Protein AF-G0U1C8-F1 (afdb_monomer)

Sequence (128 aa):
MRLDEEEATHDDDVRASVALMEGDSELMTLFFQHISVCPPHGPFEHYSALTFTQRVARWLQQGGAAGRNDELQRAVTPTAVLQLIGKYYNTEHLKSWPLLYVPSQICVKDVEALMEKFGDRDNTEKND

Radius of gyration: 19.23 Å; Cα contacts (8 Å, |Δi|>4): 79; chains: 1; bounding box: 26×67×40 Å

Secondary structure (DSSP, 8-state):
--HHHHHHHHHHHHHHHHHHHHT-HHHHHHHHHHHHHS---GGGHHHHHHHHHHHHHHHHHTT-STTTHHHHHHH--HHHHHHHHHHHS--GGGTTS----------HHHHHHHHHHHHTSSSSSS--

Mean predicted aligned error: 12.62 Å

pLDDT: mean 78.91, std 14.6, range [44.16, 95.12]

Nearest PDB structures (foldseek):
  1ibl-assembly1_T  TM=3.728E-01  e=9.487E+00  Thermus thermophilus

Solvent-accessible surface area (backbone atoms only — not comparable to full-atom values): 7444 Å² total; per-residue (Å²): 119,76,65,65,55,56,55,51,55,51,54,54,53,35,50,52,24,38,54,56,47,69,73,31,68,66,58,45,50,53,48,57,55,44,42,73,77,44,61,48,46,47,86,39,34,64,54,35,19,49,52,46,39,54,50,49,55,54,39,43,75,72,59,67,44,90,88,48,44,74,61,51,61,68,34,56,36,47,69,26,40,43,54,48,40,56,72,77,47,73,34,75,87,34,54,81,52,73,86,78,76,74,79,77,80,81,45,73,66,58,52,50,55,48,46,56,75,53,57,57,63,74,65,67,80,75,80,127

Structure (mmCIF, N/CA/C/O backbone):
data_AF-G0U1C8-F1
#
_entry.id   AF-G0U1C8-F1
#
loop_
_atom_site.group_PDB
_atom_site.id
_atom_site.type_symbol
_atom_site.label_atom_id
_atom_site.label_alt_id
_atom_site.label_comp_id
_atom_site.label_asym_id
_atom_site.label_entity_id
_atom_site.label_seq_id
_atom_site.pdbx_PDB_ins_code
_atom_site.Cartn_x
_atom_site.Cartn_y
_atom_site.Cartn_z
_atom_site.occupancy
_atom_site.B_iso_or_equiv
_atom_site.auth_seq_id
_atom_site.auth_comp_id
_atom_site.auth_asym_id
_atom_site.auth_atom_id
_atom_site.pdbx_PDB_model_num
ATOM 1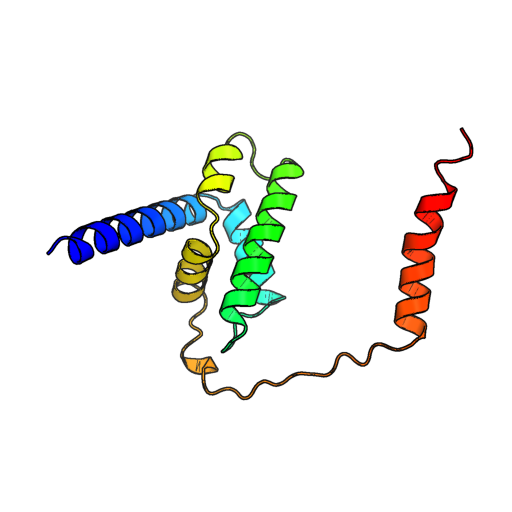 N N . MET A 1 1 ? 13.711 -30.652 4.810 1.00 50.19 1 MET A N 1
ATOM 2 C CA . MET A 1 1 ? 12.855 -31.019 5.952 1.00 50.19 1 MET A CA 1
ATOM 3 C C . MET A 1 1 ? 12.728 -29.930 7.007 1.00 50.19 1 MET A C 1
ATOM 5 O O . MET A 1 1 ? 11.623 -29.766 7.473 1.00 50.19 1 MET A O 1
ATOM 9 N N . ARG A 1 2 ? 13.775 -29.166 7.379 1.00 56.25 2 ARG A N 1
ATOM 10 C CA . ARG A 1 2 ? 13.610 -28.012 8.300 1.00 56.25 2 ARG A CA 1
ATOM 11 C C . ARG A 1 2 ? 13.248 -26.687 7.602 1.00 56.25 2 ARG A C 1
ATOM 13 O O . ARG A 1 2 ? 12.647 -25.829 8.222 1.00 56.25 2 ARG A O 1
ATOM 20 N N . LEU A 1 3 ? 13.595 -26.545 6.319 1.00 57.59 3 LEU A N 1
ATOM 21 C CA . LEU A 1 3 ? 13.291 -25.351 5.515 1.00 57.59 3 LEU A CA 1
ATOM 22 C C . LEU A 1 3 ? 11.810 -25.280 5.110 1.00 57.59 3 LEU A C 1
ATOM 24 O O . LEU A 1 3 ? 11.237 -24.201 5.062 1.00 57.59 3 LEU A O 1
ATOM 28 N N . ASP A 1 4 ? 11.188 -26.440 4.890 1.00 56.22 4 ASP A N 1
ATOM 29 C CA . ASP A 1 4 ? 9.805 -26.547 4.413 1.00 56.22 4 ASP A CA 1
ATOM 30 C C . ASP A 1 4 ? 8.777 -26.154 5.500 1.00 56.22 4 ASP A C 1
ATOM 32 O O . ASP A 1 4 ? 7.668 -25.729 5.189 1.00 56.22 4 ASP A O 1
ATOM 36 N N . GLU A 1 5 ? 9.144 -26.278 6.782 1.00 60.56 5 GLU A N 1
ATOM 37 C CA . GLU A 1 5 ? 8.286 -25.916 7.921 1.00 60.56 5 GLU A CA 1
ATOM 38 C C . GLU A 1 5 ? 8.339 -24.410 8.237 1.00 60.56 5 GLU A C 1
ATOM 40 O O . GLU A 1 5 ? 7.303 -23.819 8.530 1.00 60.56 5 GLU A O 1
ATOM 45 N N . GLU A 1 6 ? 9.510 -23.765 8.129 1.00 60.84 6 GLU A N 1
ATOM 46 C CA . GLU A 1 6 ? 9.653 -22.310 8.330 1.00 60.84 6 GLU A CA 1
ATOM 47 C C . GLU A 1 6 ? 8.954 -21.502 7.222 1.00 60.84 6 GLU A C 1
ATOM 49 O O . GLU A 1 6 ? 8.308 -20.488 7.500 1.00 60.84 6 GLU A O 1
ATOM 54 N N . GLU A 1 7 ? 9.022 -21.968 5.972 1.00 61.12 7 GLU A N 1
ATOM 55 C CA . GLU A 1 7 ? 8.367 -21.314 4.833 1.00 61.12 7 GLU A CA 1
ATOM 56 C C . GLU A 1 7 ? 6.833 -21.381 4.937 1.00 61.12 7 GLU A C 1
ATOM 58 O O . GLU A 1 7 ? 6.148 -20.390 4.676 1.00 61.12 7 GLU A O 1
ATOM 63 N N . ALA A 1 8 ? 6.292 -22.505 5.420 1.00 64.81 8 ALA A N 1
ATOM 64 C CA . ALA A 1 8 ? 4.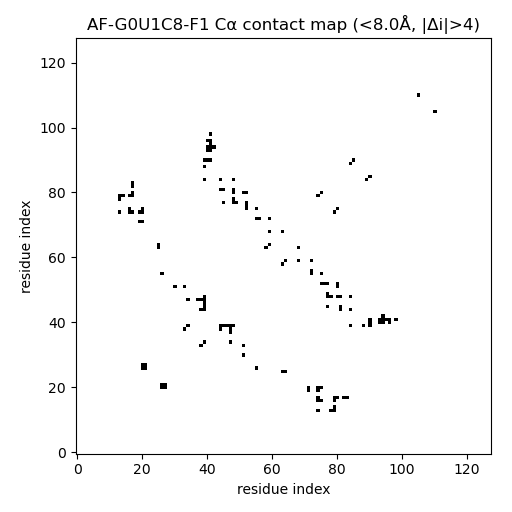859 -22.666 5.666 1.00 64.81 8 ALA A CA 1
ATOM 65 C C . ALA A 1 8 ? 4.349 -21.737 6.780 1.00 64.81 8 ALA A C 1
ATOM 67 O O . ALA A 1 8 ? 3.299 -21.113 6.628 1.00 64.81 8 ALA A O 1
ATOM 68 N N . THR A 1 9 ? 5.110 -21.586 7.872 1.00 68.88 9 THR A N 1
ATOM 69 C CA . THR A 1 9 ? 4.739 -20.658 8.955 1.00 68.88 9 THR A CA 1
ATOM 70 C C . THR A 1 9 ? 4.745 -19.198 8.504 1.00 68.88 9 THR A C 1
ATOM 72 O O . THR A 1 9 ? 3.883 -18.426 8.914 1.00 68.88 9 THR A O 1
ATOM 75 N N . HIS A 1 10 ? 5.667 -18.824 7.612 1.00 75.94 10 HIS A N 1
ATOM 76 C CA . HIS A 1 10 ? 5.731 -17.465 7.085 1.00 75.94 10 HIS A CA 1
ATOM 77 C C . HIS A 1 10 ? 4.537 -17.135 6.177 1.00 75.94 10 HIS A C 1
ATOM 79 O O . HIS A 1 10 ? 3.986 -16.039 6.275 1.00 75.94 10 HIS A O 1
ATOM 85 N N . ASP A 1 11 ? 4.108 -18.064 5.316 1.00 79.19 11 ASP A N 1
ATOM 86 C CA . ASP A 1 11 ? 2.957 -17.831 4.433 1.00 79.19 11 ASP A CA 1
ATOM 87 C C . ASP A 1 11 ? 1.633 -17.741 5.210 1.00 79.19 11 ASP A C 1
ATOM 89 O O . ASP A 1 11 ? 0.787 -16.900 4.895 1.00 79.19 11 ASP A O 1
ATOM 93 N N . ASP A 1 12 ? 1.468 -18.537 6.271 1.00 82.94 12 ASP A N 1
ATOM 94 C CA . ASP A 1 12 ? 0.295 -18.453 7.149 1.00 82.94 12 ASP A CA 1
ATOM 95 C C . ASP A 1 12 ? 0.233 -17.109 7.904 1.00 82.94 12 ASP A C 1
ATOM 97 O O . ASP A 1 12 ? -0.838 -16.495 7.976 1.00 82.94 12 ASP A O 1
ATOM 101 N N . ASP A 1 13 ? 1.370 -16.593 8.383 1.00 86.06 13 ASP A N 1
ATOM 102 C CA . ASP A 1 13 ? 1.460 -15.276 9.036 1.00 86.06 13 ASP A CA 1
ATOM 103 C C . ASP A 1 13 ? 1.124 -14.124 8.073 1.00 86.06 13 ASP A C 1
ATOM 105 O O . ASP A 1 13 ? 0.405 -13.174 8.421 1.00 86.06 13 ASP A O 1
ATOM 109 N N . VAL A 1 14 ? 1.616 -14.201 6.833 1.00 89.06 14 VAL A N 1
ATOM 110 C CA . VAL A 1 14 ? 1.304 -13.208 5.799 1.00 89.06 14 VAL A CA 1
ATOM 111 C C . VAL A 1 14 ? -0.182 -13.266 5.446 1.00 89.06 14 VAL A C 1
ATOM 113 O O . VAL A 1 14 ? -0.833 -12.223 5.356 1.00 89.06 14 VAL A O 1
ATOM 116 N N . ARG A 1 15 ? -0.761 -14.463 5.332 1.00 89.62 15 ARG A N 1
ATOM 117 C CA . ARG A 1 15 ? -2.188 -14.643 5.044 1.00 89.62 15 ARG A CA 1
ATOM 118 C C . ARG A 1 15 ? -3.080 -14.107 6.163 1.00 89.62 15 ARG A C 1
ATOM 120 O O . ARG A 1 15 ? -4.091 -13.463 5.876 1.00 89.62 15 ARG A O 1
ATOM 127 N N . ALA A 1 16 ? -2.701 -14.321 7.422 1.00 91.50 16 ALA A N 1
ATOM 128 C CA . ALA A 1 16 ? -3.384 -13.731 8.572 1.00 91.50 16 ALA A CA 1
ATOM 129 C C . ALA A 1 16 ? -3.320 -12.195 8.538 1.00 91.50 16 ALA A C 1
ATOM 131 O O . ALA A 1 16 ? -4.330 -11.526 8.762 1.00 91.50 16 ALA A O 1
ATOM 132 N N . SER A 1 17 ? -2.163 -11.638 8.174 1.00 92.25 17 SER A N 1
ATOM 133 C CA . SER A 1 17 ? -1.980 -10.193 8.009 1.00 92.25 17 SER A CA 1
ATOM 134 C C . SER A 1 17 ? -2.876 -9.623 6.904 1.00 92.25 17 SER A C 1
ATOM 136 O O . SER A 1 17 ? -3.530 -8.604 7.110 1.00 92.25 17 SER A O 1
ATOM 138 N N . VAL A 1 18 ? -2.978 -10.309 5.761 1.00 93.31 18 VAL A N 1
ATOM 139 C CA . VAL A 1 18 ? -3.880 -9.928 4.660 1.00 93.31 18 VAL A CA 1
ATOM 140 C C . VAL A 1 18 ? -5.341 -9.953 5.111 1.00 93.31 18 VAL A C 1
ATOM 142 O O . VAL A 1 18 ? -6.063 -8.988 4.875 1.00 93.31 18 VAL A O 1
ATOM 145 N N . ALA A 1 19 ? -5.777 -11.005 5.809 1.00 93.12 19 ALA A N 1
ATOM 146 C CA . ALA A 1 19 ? -7.145 -11.091 6.324 1.00 93.12 19 ALA A CA 1
ATOM 147 C C . ALA A 1 19 ? -7.466 -9.955 7.311 1.00 93.12 19 ALA A C 1
ATOM 149 O O . ALA A 1 19 ? -8.568 -9.404 7.298 1.00 93.12 19 ALA A O 1
ATOM 150 N N . LEU A 1 20 ? -6.493 -9.571 8.140 1.00 92.38 20 LEU A N 1
ATOM 151 C CA . LEU A 1 20 ? -6.627 -8.451 9.065 1.00 92.38 20 LEU A CA 1
ATOM 152 C C . LEU A 1 20 ? -6.753 -7.112 8.329 1.00 92.38 20 LEU A C 1
ATOM 154 O O . LEU A 1 20 ? -7.595 -6.292 8.693 1.00 92.38 20 LEU A O 1
ATOM 158 N N . MET A 1 21 ? -5.960 -6.910 7.273 1.00 93.06 21 MET A N 1
ATOM 159 C CA . MET A 1 21 ? -6.058 -5.728 6.416 1.00 93.06 21 MET A CA 1
ATOM 160 C C . MET A 1 21 ? -7.419 -5.651 5.710 1.00 93.06 21 MET A C 1
ATOM 162 O O . MET A 1 21 ? -8.032 -4.589 5.674 1.00 93.06 21 MET A O 1
ATOM 166 N N . GLU A 1 22 ? -7.919 -6.777 5.196 1.00 94.62 22 GLU A N 1
ATOM 167 C CA . GLU A 1 22 ? -9.229 -6.873 4.535 1.00 94.62 22 GLU A CA 1
ATOM 168 C C . GLU A 1 22 ? -10.399 -6.594 5.483 1.00 94.62 22 GLU A C 1
ATOM 170 O O . GLU A 1 22 ? -11.435 -6.080 5.059 1.00 94.62 22 GLU A O 1
ATOM 175 N N . GLY A 1 23 ? -10.229 -6.902 6.770 1.00 92.12 23 GLY A N 1
ATOM 176 C CA . GLY A 1 23 ? -11.198 -6.597 7.819 1.00 92.12 23 GLY A CA 1
ATOM 177 C C . GLY A 1 23 ? -11.299 -5.110 8.179 1.00 92.12 23 GLY A C 1
ATOM 178 O O . GLY A 1 23 ? -12.184 -4.737 8.955 1.00 92.12 23 GLY A O 1
ATOM 179 N N . ASP A 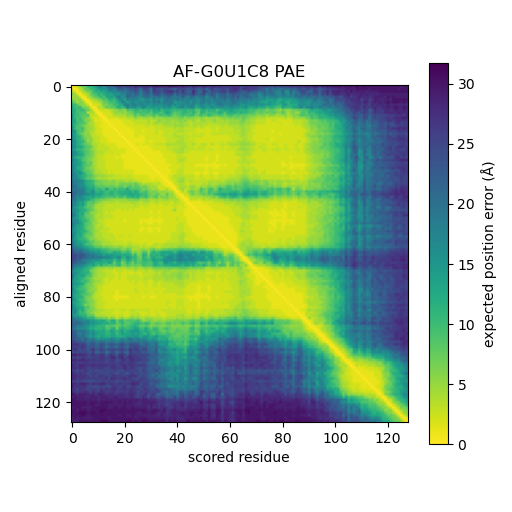1 24 ? -10.422 -4.251 7.651 1.00 92.06 24 ASP A N 1
ATOM 180 C CA . ASP A 1 24 ? -10.445 -2.807 7.877 1.00 92.06 24 ASP A CA 1
ATOM 181 C C . ASP A 1 24 ? -10.857 -2.047 6.603 1.00 92.06 24 ASP A C 1
ATOM 183 O O . ASP A 1 24 ? -10.104 -1.907 5.638 1.00 92.06 24 ASP A O 1
ATOM 187 N N . SER A 1 25 ? -12.087 -1.527 6.597 1.00 91.62 25 SER A N 1
ATOM 188 C CA . SER A 1 25 ? -12.652 -0.828 5.439 1.00 91.62 25 SER A CA 1
ATOM 189 C C . SER A 1 25 ? -11.947 0.489 5.107 1.00 91.62 25 SER A C 1
ATOM 191 O O . SER A 1 25 ? -11.908 0.885 3.938 1.00 91.62 25 SER A O 1
ATOM 193 N N . GLU A 1 26 ? -11.406 1.188 6.106 1.00 92.94 26 GLU A N 1
ATOM 194 C CA . GLU A 1 26 ? -10.703 2.456 5.892 1.00 92.94 26 GLU A CA 1
ATOM 195 C C . GLU A 1 26 ? -9.335 2.202 5.264 1.00 92.94 26 GLU A C 1
ATOM 197 O O . GLU A 1 26 ? -8.983 2.837 4.265 1.00 92.94 26 GLU A O 1
ATOM 202 N N . LEU A 1 27 ? -8.616 1.195 5.767 1.00 93.50 27 LEU A N 1
ATOM 203 C CA . LEU A 1 27 ? -7.367 0.733 5.176 1.00 93.50 27 LEU A CA 1
ATOM 204 C C . LEU A 1 27 ? -7.578 0.247 3.739 1.00 93.50 27 LEU A C 1
ATOM 206 O O . LEU A 1 27 ? -6.813 0.629 2.853 1.00 93.50 27 LEU A O 1
ATOM 210 N N . MET A 1 28 ? -8.618 -0.551 3.478 1.00 94.69 28 MET A N 1
ATOM 211 C CA . MET A 1 28 ? -8.911 -1.026 2.122 1.00 94.69 28 MET A CA 1
ATOM 212 C C . MET A 1 28 ? -9.283 0.122 1.179 1.00 94.69 28 MET A C 1
ATOM 214 O O . MET A 1 28 ? -8.865 0.135 0.021 1.00 94.69 28 MET A O 1
ATOM 218 N N . THR A 1 29 ? -9.992 1.141 1.666 1.00 94.38 29 THR A N 1
ATOM 219 C CA . THR A 1 29 ? -10.247 2.362 0.885 1.00 94.38 29 THR A CA 1
ATOM 220 C C . THR A 1 29 ? -8.939 3.081 0.551 1.00 94.38 29 THR A C 1
ATOM 222 O O . THR A 1 29 ? -8.710 3.455 -0.603 1.00 94.38 29 THR A O 1
ATOM 225 N N . LEU A 1 30 ? -8.048 3.228 1.534 1.00 93.94 30 LEU A N 1
ATOM 226 C CA . LEU A 1 30 ? -6.726 3.822 1.345 1.00 93.94 30 LEU A CA 1
ATOM 227 C C . LEU A 1 30 ? -5.877 3.015 0.350 1.00 93.94 30 LEU A C 1
ATOM 229 O O . LEU A 1 30 ? -5.175 3.605 -0.473 1.00 93.94 30 LEU A O 1
ATOM 233 N N . PHE A 1 31 ? -5.970 1.684 0.392 1.00 94.62 31 PHE A N 1
ATOM 234 C CA . PHE A 1 31 ? -5.317 0.766 -0.538 1.00 94.62 31 PHE A CA 1
ATOM 235 C C . PHE A 1 31 ? -5.784 0.987 -1.978 1.00 94.62 31 PHE A C 1
ATOM 237 O O . PHE A 1 31 ? -4.954 1.235 -2.853 1.00 94.62 31 PHE A O 1
ATOM 244 N N . PHE A 1 32 ? -7.097 0.991 -2.231 1.00 92.94 32 PHE A N 1
ATOM 245 C CA . PHE A 1 32 ? -7.628 1.211 -3.581 1.00 92.94 32 PHE A CA 1
ATOM 246 C C . PHE A 1 32 ? -7.269 2.598 -4.131 1.00 92.94 32 PHE A C 1
ATOM 248 O O . PHE A 1 32 ? -6.889 2.738 -5.296 1.00 92.94 32 PHE A O 1
ATOM 255 N N . GLN A 1 33 ? -7.303 3.629 -3.282 1.00 92.19 33 GLN A N 1
ATOM 256 C CA . GLN A 1 33 ? -6.813 4.955 -3.656 1.00 92.19 33 GLN A CA 1
ATOM 257 C C . GLN A 1 33 ? -5.318 4.935 -3.979 1.00 92.19 33 GLN A C 1
ATOM 259 O O . GLN A 1 33 ? -4.884 5.581 -4.930 1.00 92.19 33 GLN A O 1
ATOM 264 N N . HIS A 1 34 ? -4.511 4.204 -3.211 1.00 91.88 34 HIS A N 1
ATOM 265 C CA . HIS A 1 34 ? -3.076 4.101 -3.451 1.00 91.88 34 HIS A CA 1
ATOM 266 C C . HIS A 1 34 ? -2.758 3.457 -4.793 1.00 91.88 34 HIS A C 1
ATOM 268 O O . HIS A 1 34 ? -2.043 4.066 -5.584 1.00 91.88 34 HIS A O 1
ATOM 274 N N . ILE A 1 35 ? -3.333 2.293 -5.093 1.00 88.31 35 ILE A N 1
ATOM 275 C CA . ILE A 1 35 ? -3.062 1.597 -6.358 1.00 88.31 35 ILE A CA 1
ATOM 276 C C . ILE A 1 35 ? -3.588 2.366 -7.579 1.00 88.31 35 ILE A C 1
ATOM 278 O O . ILE A 1 35 ? -3.044 2.218 -8.665 1.00 88.31 35 ILE A O 1
ATOM 282 N N . SER A 1 36 ? -4.598 3.232 -7.423 1.00 84.19 36 SER A N 1
ATOM 283 C CA . SER A 1 36 ? -5.057 4.097 -8.522 1.00 84.19 36 SER A CA 1
ATOM 284 C C . SER A 1 36 ? -4.056 5.200 -8.899 1.00 84.19 36 SER A C 1
ATOM 286 O O . SER A 1 36 ? -4.002 5.606 -10.056 1.00 84.19 36 SER A O 1
ATOM 288 N N . VAL A 1 37 ? -3.251 5.673 -7.939 1.00 81.25 37 VAL A N 1
ATOM 289 C CA . VAL A 1 37 ? -2.261 6.753 -8.132 1.00 81.25 37 VAL A CA 1
ATOM 290 C C . VAL A 1 37 ? -0.849 6.193 -8.332 1.00 81.25 37 VAL A C 1
ATOM 292 O O . VAL A 1 37 ? -0.024 6.800 -9.009 1.00 81.25 37 VAL A O 1
ATOM 295 N N . CYS A 1 38 ? -0.574 5.023 -7.760 1.00 79.62 38 CYS A N 1
ATOM 296 C CA . CYS A 1 38 ? 0.685 4.295 -7.846 1.00 79.62 38 CYS A CA 1
ATOM 297 C C . CYS A 1 38 ? 0.420 2.865 -8.357 1.00 79.62 38 CYS A C 1
ATOM 299 O O . CYS A 1 38 ? 0.540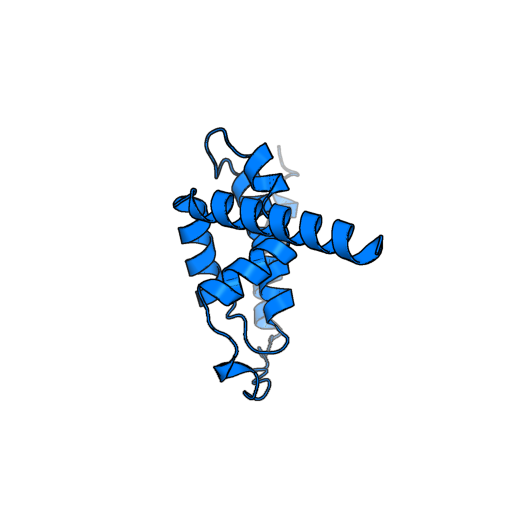 1.904 -7.585 1.00 79.62 38 CYS A O 1
ATOM 301 N N . PRO A 1 39 ? 0.005 2.713 -9.632 1.00 78.12 39 PRO A N 1
ATOM 302 C CA . PRO A 1 39 ? -0.386 1.424 -10.186 1.00 78.12 39 PRO A CA 1
ATOM 303 C C . PRO A 1 39 ? 0.785 0.436 -10.137 1.00 78.12 39 PRO A C 1
ATOM 305 O O . PRO A 1 39 ? 1.853 0.723 -10.684 1.00 78.12 39 PRO A O 1
ATOM 308 N N . PRO A 1 40 ? 0.614 -0.725 -9.483 1.00 77.56 40 PRO A N 1
ATOM 309 C CA . PRO A 1 40 ? 1.661 -1.726 -9.402 1.00 77.56 40 PRO A CA 1
ATOM 310 C C . PRO A 1 40 ? 1.764 -2.426 -10.759 1.00 77.56 40 PRO A C 1
ATOM 312 O O . PRO A 1 40 ? 1.012 -3.345 -11.050 1.00 77.56 40 PRO A O 1
ATOM 315 N N . HIS A 1 41 ? 2.651 -1.963 -11.636 1.00 74.25 41 HIS A N 1
ATOM 316 C CA . HIS A 1 41 ? 2.880 -2.594 -12.937 1.00 74.25 41 HIS A CA 1
ATOM 317 C C . HIS A 1 41 ? 4.335 -3.046 -13.092 1.00 74.25 41 HIS A C 1
ATOM 319 O O . HIS A 1 41 ? 5.280 -2.289 -12.838 1.00 74.25 41 HIS A O 1
ATOM 325 N N . GLY A 1 42 ? 4.516 -4.292 -13.536 1.00 69.06 42 GLY A N 1
ATOM 326 C CA . GLY A 1 42 ? 5.829 -4.893 -13.762 1.00 69.06 42 GLY A CA 1
ATOM 327 C C . GLY A 1 42 ? 6.758 -4.745 -12.544 1.00 69.06 42 GLY A C 1
ATOM 328 O O . GLY A 1 42 ? 6.381 -5.128 -11.439 1.00 69.06 42 GLY A O 1
ATOM 329 N N . PRO A 1 43 ? 7.965 -4.168 -12.693 1.00 68.38 43 PRO A N 1
ATOM 330 C CA . PRO A 1 43 ? 8.940 -4.090 -11.602 1.00 68.38 43 PRO A CA 1
ATOM 331 C C . PRO A 1 43 ? 8.572 -3.080 -10.501 1.00 68.38 43 PRO A C 1
ATOM 333 O O . PRO A 1 43 ? 9.212 -3.074 -9.450 1.00 68.38 43 PRO A O 1
ATOM 336 N N . PHE A 1 44 ? 7.556 -2.232 -10.701 1.00 79.19 44 PHE A N 1
ATOM 337 C CA . PHE A 1 44 ? 7.153 -1.235 -9.704 1.00 79.19 44 PHE A CA 1
ATOM 338 C C . PHE A 1 44 ? 6.204 -1.772 -8.640 1.00 79.19 44 PHE A C 1
ATOM 340 O O . PHE A 1 44 ? 5.957 -1.076 -7.664 1.00 79.19 44 PHE A O 1
ATOM 347 N N . GLU A 1 45 ? 5.722 -3.007 -8.768 1.00 84.56 45 GLU A N 1
ATOM 348 C CA . GLU A 1 45 ? 4.853 -3.637 -7.770 1.00 84.56 45 GLU A CA 1
ATOM 349 C C . GLU A 1 45 ? 5.461 -3.593 -6.354 1.00 84.56 45 GLU A C 1
ATOM 351 O O . GLU A 1 45 ? 4.801 -3.209 -5.388 1.00 84.56 45 GLU A O 1
ATOM 356 N N . HIS A 1 46 ? 6.768 -3.846 -6.249 1.00 87.88 46 HIS A N 1
ATOM 357 C CA . HIS A 1 46 ? 7.515 -3.750 -4.992 1.00 87.88 46 HIS A CA 1
ATOM 358 C C . HIS A 1 46 ? 7.605 -2.311 -4.469 1.00 87.88 46 HIS A C 1
ATOM 360 O O . HIS A 1 46 ? 7.528 -2.072 -3.264 1.00 87.88 46 HIS A O 1
ATOM 366 N N . TYR A 1 47 ? 7.738 -1.334 -5.367 1.00 87.75 47 TYR A N 1
ATOM 367 C CA . TYR A 1 47 ? 7.765 0.077 -4.994 1.00 87.75 47 TYR A CA 1
ATOM 368 C C . TYR A 1 47 ? 6.388 0.560 -4.520 1.00 87.75 47 TYR A C 1
ATOM 370 O O . TYR A 1 47 ? 6.288 1.252 -3.503 1.00 87.75 47 TYR A O 1
ATOM 378 N N . SER A 1 48 ? 5.314 0.143 -5.195 1.00 89.50 48 SER A N 1
ATOM 379 C CA . SER A 1 48 ? 3.937 0.386 -4.764 1.00 89.50 48 SER A CA 1
ATOM 380 C C . SER A 1 48 ? 3.683 -0.206 -3.379 1.00 89.50 48 SER A C 1
ATOM 382 O O . SER A 1 48 ? 3.093 0.475 -2.541 1.00 89.50 48 SER A O 1
ATOM 384 N N . ALA A 1 49 ? 4.185 -1.415 -3.102 1.00 92.31 49 ALA A N 1
ATOM 385 C CA . ALA A 1 49 ? 4.067 -2.035 -1.787 1.00 92.31 49 ALA A CA 1
ATOM 386 C C . ALA A 1 49 ? 4.801 -1.237 -0.695 1.00 92.31 49 ALA A C 1
ATOM 388 O O . ALA A 1 49 ? 4.202 -0.886 0.321 1.00 92.31 49 ALA A O 1
ATOM 389 N N . LEU A 1 50 ? 6.065 -0.864 -0.928 1.00 92.94 50 LEU A N 1
ATOM 390 C CA . LEU A 1 50 ? 6.860 -0.071 0.020 1.00 92.94 50 LEU A CA 1
ATOM 391 C C . LEU A 1 50 ? 6.228 1.295 0.319 1.00 92.94 50 LEU A C 1
ATOM 393 O O . LEU A 1 50 ? 6.121 1.703 1.479 1.00 92.94 50 LEU A O 1
ATOM 397 N N . THR A 1 51 ? 5.804 2.008 -0.724 1.00 93.44 51 THR A N 1
ATOM 398 C CA . THR A 1 51 ? 5.183 3.330 -0.576 1.00 93.44 51 THR A CA 1
ATOM 399 C C . THR A 1 51 ? 3.824 3.245 0.109 1.00 93.44 51 THR A C 1
ATOM 401 O O . THR A 1 51 ? 3.499 4.124 0.910 1.00 93.44 51 THR A O 1
ATOM 404 N N . PHE A 1 52 ? 3.055 2.177 -0.125 1.00 94.94 52 PHE A N 1
ATOM 405 C CA . PHE A 1 52 ? 1.810 1.941 0.597 1.00 94.94 52 PHE A CA 1
ATOM 406 C C . PHE A 1 52 ? 2.062 1.691 2.084 1.00 94.94 52 PHE A C 1
ATOM 408 O O . PHE A 1 52 ? 1.448 2.354 2.916 1.00 94.94 52 PHE A O 1
ATOM 415 N N . THR A 1 53 ? 3.013 0.819 2.439 1.00 95.12 53 THR A N 1
ATOM 416 C CA . THR A 1 53 ? 3.377 0.562 3.843 1.00 95.12 53 THR A CA 1
ATOM 417 C C . THR A 1 53 ? 3.755 1.856 4.573 1.00 95.12 53 THR A C 1
ATOM 419 O O . THR A 1 53 ? 3.277 2.116 5.677 1.00 95.12 53 THR A O 1
ATOM 422 N N . GLN A 1 54 ? 4.546 2.730 3.940 1.00 93.69 54 GLN A N 1
ATOM 423 C CA . GLN A 1 54 ? 4.890 4.040 4.509 1.00 93.69 54 GLN A CA 1
ATOM 424 C C . GLN A 1 54 ? 3.679 4.975 4.633 1.00 93.69 54 GLN A C 1
ATOM 426 O O . GLN A 1 54 ? 3.554 5.708 5.617 1.00 93.69 54 GLN A O 1
ATOM 431 N N . ARG A 1 55 ? 2.783 4.967 3.640 1.00 93.62 55 ARG A N 1
ATOM 432 C CA . ARG A 1 55 ? 1.548 5.757 3.656 1.00 93.62 55 ARG A CA 1
ATOM 433 C C . ARG A 1 55 ? 0.635 5.334 4.805 1.00 93.62 55 ARG A C 1
ATOM 435 O O . ARG A 1 55 ? 0.123 6.203 5.504 1.00 93.62 55 ARG A O 1
ATOM 442 N N . VAL A 1 56 ? 0.488 4.030 5.033 1.00 94.00 56 VAL A N 1
ATOM 443 C CA . VAL A 1 56 ? -0.281 3.473 6.152 1.00 94.00 56 VAL A CA 1
ATOM 444 C C . VAL A 1 56 ? 0.341 3.868 7.486 1.00 94.00 56 VAL A C 1
ATOM 446 O O . VAL A 1 56 ? -0.372 4.356 8.354 1.00 94.00 56 VAL A O 1
ATOM 449 N N . ALA A 1 57 ? 1.664 3.767 7.638 1.00 92.12 57 ALA A N 1
ATOM 450 C CA . ALA A 1 57 ? 2.338 4.187 8.867 1.00 92.12 57 ALA A CA 1
ATOM 451 C C . ALA A 1 57 ? 2.045 5.659 9.225 1.00 92.12 57 ALA A C 1
ATOM 453 O O . ALA A 1 57 ? 1.748 5.970 10.377 1.00 92.12 57 ALA A O 1
ATOM 454 N N . ARG A 1 58 ? 2.060 6.565 8.237 1.00 92.12 58 ARG A N 1
ATOM 455 C CA . ARG A 1 58 ? 1.700 7.981 8.442 1.00 92.12 58 ARG A CA 1
ATOM 456 C C . ARG A 1 58 ? 0.221 8.169 8.770 1.00 92.12 58 ARG A C 1
ATOM 458 O O . ARG A 1 58 ? -0.112 8.984 9.621 1.00 92.12 58 ARG A O 1
ATOM 465 N N . TRP A 1 59 ? -0.657 7.428 8.102 1.00 92.50 59 TRP A N 1
ATOM 466 C CA . TRP A 1 59 ? -2.095 7.467 8.361 1.00 92.50 59 TRP A CA 1
ATOM 467 C C . TRP A 1 59 ? -2.429 7.008 9.790 1.00 92.50 59 TRP A C 1
ATOM 469 O O . TRP A 1 59 ? -3.175 7.690 10.489 1.00 92.50 59 TRP A O 1
ATOM 479 N N . LEU A 1 60 ? -1.797 5.936 10.277 1.00 91.12 60 LEU A N 1
ATOM 480 C CA . LEU A 1 60 ? -1.950 5.465 11.660 1.00 91.12 60 LEU A CA 1
ATOM 481 C C . LEU A 1 60 ? -1.470 6.511 12.679 1.00 91.12 60 LEU A C 1
ATOM 483 O O . LEU A 1 60 ? -2.159 6.776 13.662 1.00 91.12 60 LEU A O 1
ATOM 487 N N . GLN A 1 61 ? -0.337 7.173 12.415 1.00 88.56 61 GLN A N 1
ATOM 488 C CA . GLN A 1 61 ? 0.170 8.272 13.254 1.00 88.56 61 GLN A CA 1
ATOM 489 C C . GLN A 1 61 ? -0.792 9.467 13.333 1.00 88.56 61 GLN A C 1
ATOM 491 O O . GLN A 1 61 ? -0.787 10.194 14.322 1.00 88.56 61 GLN A O 1
ATOM 496 N N . GLN A 1 62 ? -1.625 9.667 12.311 1.00 88.06 62 GLN A N 1
ATOM 497 C CA . GLN A 1 62 ? -2.625 10.736 12.249 1.00 88.06 62 GLN A CA 1
ATOM 498 C C . GLN A 1 62 ? -3.967 10.344 12.889 1.00 88.06 62 GLN A C 1
ATOM 500 O O . GLN A 1 62 ? -4.932 11.097 12.791 1.00 88.06 62 GLN A O 1
ATOM 505 N N . GLY A 1 63 ? -4.040 9.185 13.555 1.00 82.44 63 GLY A N 1
ATOM 506 C CA . GLY A 1 63 ? -5.266 8.690 14.186 1.00 82.44 63 GLY A CA 1
ATOM 507 C C . GLY A 1 63 ? -6.183 7.925 13.233 1.00 82.44 63 GLY A C 1
ATOM 508 O O . GLY A 1 63 ? -7.366 7.783 13.522 1.00 82.44 63 GLY A O 1
ATOM 509 N N . GLY A 1 64 ? -5.639 7.437 12.115 1.00 72.50 64 GLY A N 1
ATOM 510 C CA . GLY A 1 64 ? -6.384 6.755 11.064 1.00 72.50 64 GLY A CA 1
ATOM 511 C C . GLY A 1 64 ? -7.144 5.506 11.506 1.00 72.50 64 GLY A C 1
ATOM 512 O O . GLY A 1 64 ? -8.244 5.295 11.025 1.00 72.50 64 GLY A O 1
ATOM 513 N N . ALA A 1 65 ? -6.628 4.709 12.451 1.00 67.69 65 ALA A N 1
ATOM 514 C CA . ALA A 1 65 ? -7.367 3.567 12.988 1.00 67.69 65 ALA A CA 1
ATOM 515 C C . ALA A 1 65 ? -7.723 3.796 14.462 1.00 67.69 65 ALA A C 1
ATOM 517 O O . ALA A 1 65 ? -6.883 3.711 15.361 1.00 67.69 65 ALA A O 1
ATOM 518 N N . ALA A 1 66 ? -9.001 4.061 14.736 1.00 65.06 66 ALA A N 1
ATOM 519 C CA . ALA A 1 66 ? -9.506 4.207 16.097 1.00 65.06 66 ALA A CA 1
ATOM 520 C C . ALA A 1 66 ? -9.332 2.890 16.889 1.00 65.06 66 ALA A C 1
ATOM 522 O O . ALA A 1 66 ? -10.149 1.977 16.805 1.00 65.06 66 ALA A O 1
ATOM 523 N N . GLY A 1 67 ? -8.241 2.778 17.655 1.00 67.19 67 GLY A N 1
ATOM 524 C CA . GLY A 1 67 ? -8.016 1.712 18.640 1.00 67.19 67 GLY A CA 1
ATOM 525 C C . GLY A 1 67 ? -7.328 0.427 18.152 1.00 67.19 67 GLY A C 1
ATOM 526 O O . GLY A 1 67 ? -7.068 -0.437 18.982 1.00 67.19 67 GLY A O 1
ATOM 527 N N . ARG A 1 68 ? -6.986 0.291 16.859 1.00 72.12 68 ARG A N 1
ATOM 528 C CA . ARG A 1 68 ? -6.298 -0.902 16.290 1.00 72.12 68 ARG A CA 1
ATOM 529 C C . ARG A 1 68 ? -4.915 -0.612 15.691 1.00 72.12 68 ARG A C 1
ATOM 531 O O . ARG A 1 68 ? -4.378 -1.426 14.942 1.00 72.12 68 ARG A O 1
ATOM 538 N N . ASN A 1 69 ? -4.337 0.545 16.019 1.00 78.25 69 ASN A N 1
ATOM 539 C CA . ASN A 1 69 ? -3.100 1.034 15.405 1.00 78.25 69 ASN A CA 1
ATOM 540 C C . ASN A 1 69 ? -1.943 0.031 15.496 1.00 78.25 69 ASN A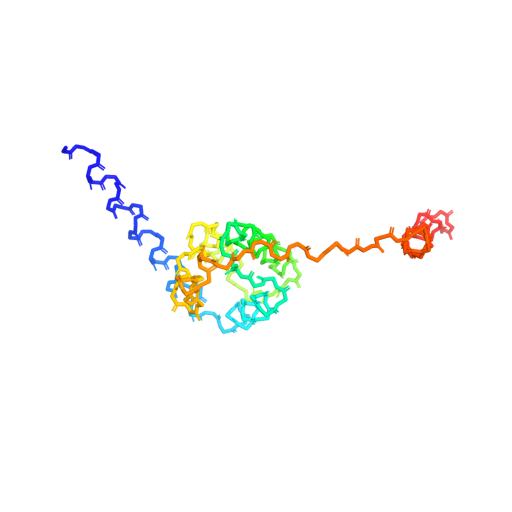 C 1
ATOM 542 O O . ASN A 1 69 ? -1.307 -0.244 14.485 1.00 78.25 69 ASN A O 1
ATOM 546 N N . ASP A 1 70 ? -1.708 -0.561 16.667 1.00 83.38 70 ASP A N 1
ATOM 547 C CA . ASP A 1 70 ? -0.534 -1.414 16.890 1.00 83.38 70 ASP A CA 1
ATOM 548 C C . ASP A 1 70 ? -0.615 -2.762 16.161 1.00 83.38 70 ASP A C 1
ATOM 550 O O . ASP A 1 70 ? 0.403 -3.322 15.755 1.00 83.38 70 ASP A O 1
ATOM 554 N N . GLU A 1 71 ? -1.822 -3.307 16.009 1.00 88.44 71 GLU A N 1
ATOM 555 C CA . GLU A 1 71 ? -2.051 -4.582 15.327 1.00 88.44 71 GLU A CA 1
ATOM 556 C C . GLU A 1 71 ? -1.945 -4.405 13.808 1.00 88.44 71 GLU A C 1
ATOM 558 O O . GLU A 1 71 ? -1.191 -5.124 13.150 1.00 88.44 71 GLU A O 1
ATOM 563 N N . LEU A 1 72 ? -2.592 -3.364 13.272 1.00 87.38 72 LEU A N 1
ATOM 564 C CA . LEU A 1 72 ? -2.485 -2.982 11.863 1.00 87.38 72 LEU A CA 1
ATOM 565 C C . LEU A 1 72 ? -1.052 -2.600 11.485 1.00 87.38 72 LEU A C 1
ATOM 567 O O . LEU A 1 72 ? -0.572 -2.985 10.422 1.00 87.38 72 LEU A O 1
ATOM 571 N N . GLN A 1 73 ? -0.335 -1.891 12.358 1.00 89.12 73 GLN A N 1
ATOM 572 C CA . GLN A 1 73 ? 1.051 -1.504 12.102 1.00 89.12 73 GLN A CA 1
ATOM 573 C C . GLN A 1 73 ? 1.981 -2.716 11.962 1.00 89.12 73 GLN A C 1
ATOM 575 O O . GLN A 1 73 ? 2.914 -2.669 11.164 1.00 89.12 73 GLN A O 1
ATOM 580 N N . ARG A 1 74 ? 1.741 -3.796 12.718 1.00 89.69 74 ARG A N 1
ATOM 581 C CA . ARG A 1 74 ? 2.518 -5.040 12.593 1.00 89.69 74 ARG A CA 1
ATOM 582 C C . ARG A 1 74 ? 2.105 -5.863 11.377 1.00 89.69 74 ARG A C 1
ATOM 584 O O . ARG A 1 74 ? 2.972 -6.452 10.741 1.00 89.69 74 ARG A O 1
ATOM 591 N N . ALA A 1 75 ? 0.813 -5.891 11.054 1.00 91.44 75 ALA A N 1
ATOM 592 C CA . ALA A 1 75 ? 0.287 -6.657 9.926 1.00 91.44 75 ALA A CA 1
ATOM 593 C C . ALA A 1 75 ? 0.693 -6.060 8.567 1.00 91.44 75 ALA A C 1
ATOM 595 O O . ALA A 1 75 ? 0.960 -6.786 7.609 1.00 91.44 75 ALA A O 1
ATOM 596 N N . VAL A 1 76 ? 0.769 -4.729 8.466 1.00 93.31 76 VAL A N 1
ATOM 597 C CA . VAL A 1 76 ? 1.052 -4.039 7.202 1.00 93.31 76 VAL A CA 1
ATOM 598 C C . VAL A 1 76 ? 2.550 -4.072 6.897 1.00 93.31 76 VAL A C 1
ATOM 600 O O . VAL A 1 76 ? 3.299 -3.127 7.137 1.00 93.31 76 VAL A O 1
ATOM 603 N N . THR A 1 77 ? 2.985 -5.190 6.323 1.00 94.56 77 THR A N 1
ATOM 604 C CA . THR A 1 77 ? 4.345 -5.410 5.816 1.00 94.56 77 THR A CA 1
ATOM 605 C C . THR A 1 77 ? 4.371 -5.355 4.286 1.00 94.56 77 THR A C 1
ATOM 607 O O . THR A 1 77 ? 3.352 -5.635 3.652 1.00 94.56 77 THR A O 1
ATOM 610 N N . PRO A 1 78 ? 5.517 -5.046 3.648 1.00 93.31 78 PRO A N 1
ATOM 611 C CA . PRO A 1 78 ? 5.610 -5.059 2.188 1.00 93.31 78 PRO A CA 1
ATOM 612 C C . PRO A 1 78 ? 5.181 -6.399 1.575 1.00 93.31 78 PRO A C 1
ATOM 614 O O . PRO A 1 78 ? 4.497 -6.404 0.559 1.00 93.31 78 PRO A O 1
ATOM 617 N N . THR A 1 79 ? 5.504 -7.526 2.216 1.00 93.00 79 THR A N 1
ATOM 618 C CA . THR A 1 79 ? 5.115 -8.869 1.760 1.00 93.00 79 THR A CA 1
ATOM 619 C C . THR A 1 79 ? 3.599 -9.080 1.794 1.00 93.00 79 THR A C 1
ATOM 621 O O . THR A 1 79 ? 3.026 -9.542 0.810 1.00 93.00 79 THR A O 1
ATOM 624 N N . ALA A 1 80 ? 2.927 -8.683 2.881 1.00 93.94 80 ALA A N 1
ATOM 625 C CA . ALA A 1 80 ? 1.465 -8.750 2.967 1.00 93.94 80 ALA A CA 1
ATOM 626 C C . ALA A 1 80 ? 0.793 -7.836 1.936 1.00 93.94 80 ALA A C 1
ATOM 628 O O . A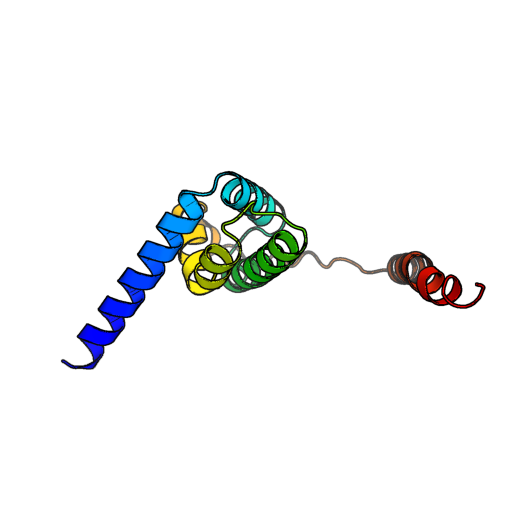LA A 1 80 ? -0.178 -8.222 1.288 1.00 93.94 80 ALA A O 1
ATOM 629 N N . VAL A 1 81 ? 1.355 -6.646 1.714 1.00 93.81 81 VAL A N 1
ATOM 630 C CA . VAL A 1 81 ? 0.861 -5.715 0.697 1.00 93.81 81 VAL A CA 1
ATOM 631 C C . VAL A 1 81 ? 1.048 -6.274 -0.714 1.00 93.81 81 VAL A C 1
ATOM 633 O O . VAL A 1 81 ? 0.151 -6.113 -1.533 1.00 93.81 81 VAL A O 1
ATOM 636 N N . LEU A 1 82 ? 2.154 -6.961 -1.008 1.00 91.94 82 LEU A N 1
ATOM 637 C CA . LEU A 1 82 ? 2.356 -7.640 -2.293 1.00 91.94 82 LEU A CA 1
ATOM 638 C C . LEU A 1 82 ? 1.300 -8.727 -2.530 1.00 91.94 82 LEU A C 1
ATOM 640 O O . LEU A 1 82 ? 0.705 -8.769 -3.604 1.00 91.94 82 LEU A O 1
ATOM 644 N N . GLN A 1 83 ? 0.999 -9.555 -1.524 1.00 91.50 83 GLN A N 1
ATOM 645 C CA . GLN A 1 83 ? -0.085 -10.537 -1.641 1.00 91.50 83 GLN A CA 1
ATOM 646 C C . GLN A 1 83 ? -1.449 -9.863 -1.854 1.00 91.50 83 GLN A C 1
ATOM 648 O O . GLN A 1 83 ? -2.243 -10.311 -2.684 1.00 91.50 83 GLN A O 1
ATOM 653 N N . LEU A 1 84 ? -1.709 -8.754 -1.156 1.00 92.56 84 LEU A N 1
ATOM 654 C CA . LEU A 1 84 ? -2.936 -7.975 -1.318 1.00 92.56 84 LEU A CA 1
ATOM 655 C C . LEU A 1 84 ? -3.046 -7.362 -2.726 1.00 92.56 84 LEU A C 1
ATOM 657 O O . LEU A 1 84 ? -4.111 -7.418 -3.342 1.00 92.56 84 LEU A O 1
ATOM 661 N N . ILE A 1 85 ? -1.945 -6.823 -3.260 1.00 91.25 85 ILE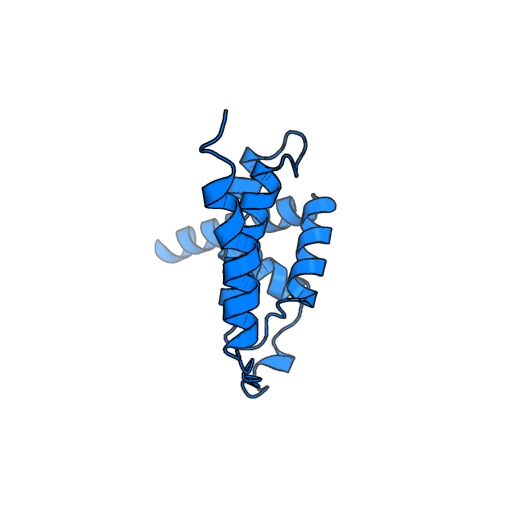 A N 1
ATOM 662 C CA . ILE A 1 85 ? -1.851 -6.335 -4.641 1.00 91.25 85 ILE A CA 1
ATOM 663 C C . ILE A 1 85 ? -2.157 -7.470 -5.612 1.00 91.25 85 ILE A C 1
ATOM 665 O O . ILE A 1 85 ? -3.065 -7.321 -6.423 1.00 91.25 85 ILE A O 1
ATOM 669 N N . GLY A 1 86 ? -1.491 -8.619 -5.484 1.00 88.19 86 GLY A N 1
ATOM 670 C CA . GLY A 1 86 ? -1.735 -9.772 -6.350 1.00 88.19 86 GLY A CA 1
ATOM 671 C C . GLY A 1 86 ? -3.191 -10.255 -6.319 1.00 88.19 86 GLY A C 1
ATOM 672 O O . GLY A 1 86 ? -3.734 -10.646 -7.352 1.00 88.19 86 GLY A O 1
ATOM 673 N N . LYS A 1 87 ? -3.854 -10.173 -5.157 1.00 89.94 87 LYS A N 1
ATOM 674 C CA . LYS A 1 87 ? -5.258 -10.575 -4.982 1.00 89.94 87 LYS A CA 1
ATOM 675 C C . LYS A 1 87 ? -6.251 -9.618 -5.649 1.00 89.94 87 LYS A C 1
ATOM 677 O O . LYS A 1 87 ? -7.213 -10.079 -6.260 1.00 89.94 87 LYS A O 1
ATOM 682 N N . TYR A 1 88 ? -6.048 -8.305 -5.527 1.00 88.25 88 TYR A N 1
ATOM 683 C CA . TYR A 1 88 ? -7.032 -7.296 -5.958 1.00 88.25 88 TYR A CA 1
ATOM 684 C C . TYR A 1 88 ? -6.679 -6.560 -7.250 1.00 88.25 88 TYR A C 1
ATOM 686 O O . TYR A 1 88 ? -7.549 -5.951 -7.873 1.00 88.25 88 TYR A O 1
ATOM 694 N N . TYR A 1 89 ? -5.421 -6.607 -7.667 1.00 80.62 89 TYR A N 1
ATOM 695 C CA . TYR A 1 89 ? -4.917 -5.943 -8.854 1.00 80.62 89 TYR A CA 1
ATOM 696 C C . TYR A 1 89 ? -4.016 -6.917 -9.607 1.00 80.62 89 TYR A C 1
ATOM 698 O O . TYR A 1 89 ? -2.807 -6.957 -9.416 1.00 80.62 89 TYR A O 1
ATOM 706 N N . ASN A 1 90 ? -4.626 -7.743 -10.459 1.00 73.75 90 ASN A N 1
ATOM 707 C CA . ASN A 1 90 ? -3.900 -8.745 -11.231 1.00 73.75 90 ASN A CA 1
ATOM 708 C C . ASN A 1 90 ? -2.858 -8.063 -12.136 1.00 73.75 90 ASN A C 1
ATOM 710 O O . ASN A 1 90 ? -3.221 -7.508 -13.168 1.00 73.75 90 ASN A O 1
ATOM 714 N N . THR A 1 91 ? -1.575 -8.130 -11.784 1.00 66.94 91 THR A N 1
ATOM 715 C CA . THR A 1 91 ? -0.476 -7.517 -12.547 1.00 66.94 91 THR A CA 1
ATOM 716 C C . THR A 1 91 ? 0.058 -8.417 -13.662 1.00 66.94 91 THR A C 1
ATOM 718 O O . THR A 1 91 ? 0.840 -7.948 -14.489 1.00 66.94 91 THR A O 1
ATOM 721 N N . GLU A 1 92 ? -0.380 -9.684 -13.751 1.00 73.00 92 GLU A N 1
ATOM 722 C CA . GLU A 1 92 ? 0.145 -10.678 -14.707 1.00 73.00 92 GLU A CA 1
ATOM 723 C C . GLU A 1 92 ? 0.048 -10.187 -16.153 1.00 73.00 92 GLU A C 1
ATOM 725 O O . GLU A 1 92 ? 0.997 -10.299 -16.928 1.00 73.00 92 GLU A O 1
ATOM 730 N N . HIS A 1 93 ? -1.0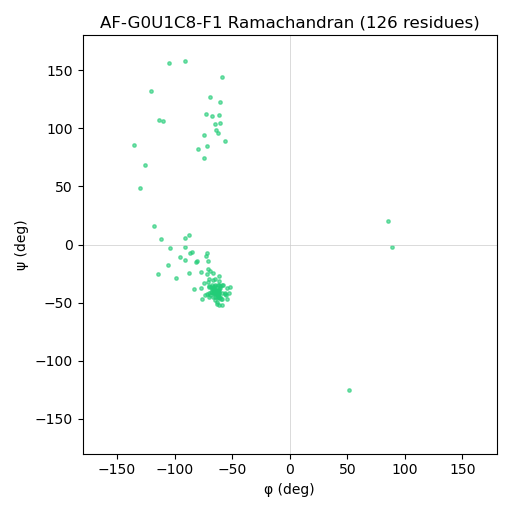78 -9.563 -16.500 1.00 69.94 93 HIS A N 1
ATOM 731 C CA . HIS A 1 93 ? -1.318 -9.021 -17.837 1.00 69.94 93 HIS A CA 1
ATOM 732 C C . HIS A 1 93 ? -0.471 -7.776 -18.166 1.00 69.94 93 HIS A C 1
ATOM 734 O O . HIS A 1 93 ? -0.371 -7.392 -19.331 1.00 69.94 93 HIS A O 1
ATOM 740 N N . LEU A 1 94 ? 0.153 -7.158 -17.157 1.00 65.31 94 LEU A N 1
ATOM 741 C CA . LEU A 1 94 ? 1.020 -5.983 -17.278 1.00 65.31 94 LEU A CA 1
ATOM 742 C C . LEU A 1 94 ? 2.510 -6.334 -17.155 1.00 65.31 94 LEU A C 1
ATOM 744 O O . LEU A 1 94 ? 3.354 -5.460 -17.336 1.00 65.31 94 LEU A O 1
ATOM 748 N N . LYS A 1 95 ? 2.874 -7.597 -16.895 1.00 65.75 95 LYS A N 1
ATOM 749 C CA . LYS A 1 95 ? 4.285 -8.017 -16.788 1.00 65.75 95 LYS A CA 1
ATOM 750 C C . LYS A 1 95 ? 5.077 -7.801 -18.075 1.00 65.75 95 LYS A C 1
ATOM 752 O O . LYS A 1 95 ? 6.275 -7.541 -18.021 1.00 65.75 95 LYS A O 1
ATOM 757 N N . SER A 1 96 ? 4.414 -7.904 -19.226 1.00 67.50 96 SER A N 1
ATOM 758 C CA . SER A 1 96 ? 5.015 -7.665 -20.541 1.00 67.50 96 SER A CA 1
ATOM 759 C C . SER A 1 96 ? 4.888 -6.218 -21.011 1.00 67.50 96 SER A C 1
ATOM 761 O O . SER A 1 96 ? 5.346 -5.906 -22.111 1.00 67.50 96 SER A O 1
ATOM 763 N N . TRP A 1 97 ? 4.232 -5.341 -20.239 1.00 61.38 97 TRP A N 1
ATO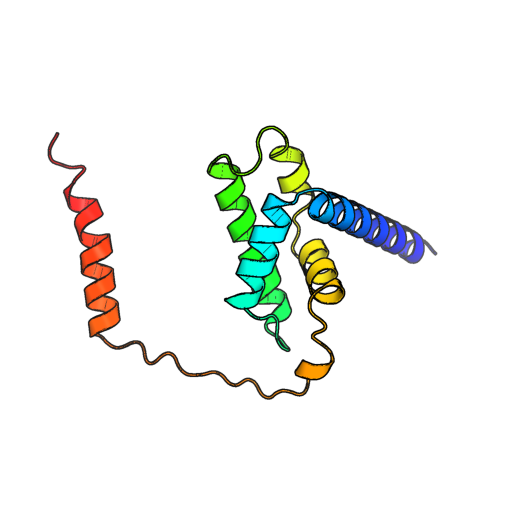M 764 C CA . TRP A 1 97 ? 4.137 -3.939 -20.617 1.00 61.38 97 TRP A CA 1
ATOM 765 C C . TRP A 1 97 ? 5.518 -3.297 -20.485 1.00 61.38 97 TRP A C 1
ATOM 767 O O . TRP A 1 97 ? 6.148 -3.402 -19.428 1.00 61.38 97 TRP A O 1
ATOM 777 N N . PRO A 1 98 ? 6.019 -2.642 -21.547 1.00 60.41 98 PRO A N 1
ATOM 778 C CA . PRO A 1 98 ? 7.267 -1.914 -21.456 1.00 60.41 98 PRO A CA 1
ATOM 779 C C . PRO A 1 98 ? 7.135 -0.844 -20.376 1.00 60.41 98 PRO A C 1
ATOM 781 O O . PRO A 1 98 ? 6.075 -0.239 -20.211 1.00 60.41 98 PRO A O 1
ATOM 784 N N . LEU A 1 99 ? 8.232 -0.611 -19.656 1.00 60.41 99 LEU A N 1
ATOM 785 C CA . LEU A 1 99 ? 8.388 0.511 -18.742 1.00 60.41 99 LEU A CA 1
ATOM 786 C C . LEU A 1 99 ? 8.139 1.814 -19.510 1.00 60.41 99 LEU A C 1
ATOM 788 O O . LEU A 1 99 ? 9.066 2.409 -20.057 1.00 60.41 99 LEU A O 1
ATOM 792 N N . LEU A 1 100 ? 6.888 2.269 -19.562 1.00 58.38 100 LEU A N 1
ATOM 793 C CA . LEU A 1 100 ? 6.553 3.624 -19.969 1.00 58.38 100 LEU A CA 1
ATOM 794 C C . LEU A 1 100 ? 6.939 4.531 -18.806 1.00 58.38 100 LEU A C 1
ATOM 796 O O . LEU A 1 100 ? 6.105 5.004 -18.040 1.00 58.38 100 LEU A O 1
ATOM 800 N N . TYR A 1 101 ? 8.245 4.742 -18.653 1.00 54.38 101 TYR A N 1
ATOM 801 C CA . TYR A 1 101 ? 8.739 5.891 -17.923 1.00 54.38 101 TYR A CA 1
ATOM 802 C C . TYR A 1 101 ? 8.289 7.112 -18.717 1.00 54.38 101 TYR A C 1
ATOM 804 O O . TYR A 1 101 ? 8.886 7.450 -19.737 1.00 54.38 101 TYR A O 1
ATOM 812 N N . VAL A 1 102 ? 7.191 7.733 -18.294 1.00 56.03 102 VAL A N 1
ATOM 813 C CA . VAL A 1 102 ? 6.891 9.098 -18.710 1.00 56.03 102 VAL A CA 1
ATOM 814 C C . VAL A 1 102 ? 7.883 9.957 -17.936 1.00 56.03 102 VAL A C 1
ATOM 816 O O . VAL A 1 102 ? 7.785 10.007 -16.707 1.00 56.03 102 VAL A O 1
ATOM 819 N N . PRO A 1 103 ? 8.862 10.601 -18.591 1.00 46.44 103 PRO A N 1
ATOM 820 C CA . PRO A 1 103 ? 9.723 11.537 -17.900 1.00 46.44 103 PRO A CA 1
ATOM 821 C C . PRO A 1 103 ? 8.817 12.642 -17.371 1.00 46.44 103 PRO A C 1
ATOM 823 O O . PRO A 1 103 ? 8.251 13.411 -18.147 1.00 46.44 103 PRO A O 1
ATOM 826 N N . SER A 1 104 ? 8.647 12.722 -16.053 1.00 59.44 104 SER A N 1
ATOM 827 C CA . SER A 1 104 ? 8.156 13.952 -15.452 1.00 59.44 104 SER A CA 1
ATOM 828 C C . SER A 1 104 ? 9.245 14.980 -15.716 1.00 59.44 104 SER A C 1
ATOM 830 O O . SER A 1 104 ? 10.323 14.917 -15.123 1.00 59.44 104 SER A O 1
ATOM 832 N N . GLN A 1 105 ? 9.015 15.858 -16.684 1.00 63.06 105 GLN A N 1
ATOM 833 C CA . GLN A 1 105 ? 9.955 16.910 -17.024 1.00 63.06 105 GLN A CA 1
ATOM 834 C C . GLN A 1 105 ? 9.914 17.943 -15.894 1.00 63.06 105 GLN A C 1
ATOM 836 O O . GLN A 1 105 ? 9.152 18.900 -15.953 1.00 63.06 105 GLN A O 1
ATOM 841 N N . ILE A 1 106 ? 10.682 17.698 -14.828 1.00 71.00 106 ILE A N 1
ATOM 842 C CA . ILE A 1 106 ? 10.795 18.625 -13.701 1.00 71.00 106 ILE A CA 1
ATOM 843 C C . ILE A 1 106 ? 11.512 19.864 -14.220 1.00 71.00 106 ILE A C 1
ATOM 845 O O . ILE A 1 106 ? 12.694 19.821 -14.572 1.00 71.00 106 ILE A O 1
ATOM 849 N N . CYS A 1 107 ? 10.775 20.961 -14.312 1.00 77.94 107 CYS A N 1
ATOM 850 C CA . CYS A 1 107 ? 11.301 22.239 -14.741 1.00 77.94 107 CYS A CA 1
ATOM 851 C C . CYS A 1 107 ? 11.782 23.032 -13.524 1.00 77.94 107 CYS A C 1
ATOM 853 O O . CYS A 1 107 ? 11.319 22.832 -12.403 1.00 77.94 107 CYS A O 1
ATOM 855 N N . VAL A 1 108 ? 12.682 23.993 -13.750 1.00 81.25 108 VAL A N 1
ATOM 856 C CA . VAL A 1 108 ? 13.177 24.902 -12.695 1.00 81.25 108 VAL A CA 1
ATOM 857 C C . VAL A 1 108 ? 12.015 25.566 -11.943 1.00 81.25 108 VAL A C 1
ATOM 859 O O . VAL A 1 108 ? 12.052 25.658 -10.723 1.00 81.25 108 VAL A O 1
ATOM 862 N N . LYS A 1 109 ? 10.927 25.890 -12.651 1.00 82.38 109 LYS A N 1
ATOM 863 C CA . LYS A 1 109 ? 9.695 26.453 -12.079 1.00 82.38 109 LYS A CA 1
ATOM 864 C C . LYS A 1 109 ? 9.018 25.550 -11.044 1.00 82.38 109 LYS A C 1
ATOM 866 O O . LYS A 1 109 ? 8.466 26.055 -10.074 1.00 82.38 109 LYS A O 1
ATOM 871 N N . ASP A 1 110 ? 9.053 24.232 -11.238 1.00 80.62 110 ASP A N 1
ATOM 872 C CA . ASP A 1 110 ? 8.458 23.279 -10.293 1.00 80.62 110 ASP A CA 1
ATOM 873 C C . ASP A 1 110 ? 9.272 23.232 -8.995 1.00 80.62 110 ASP A C 1
ATOM 875 O O . ASP A 1 110 ? 8.712 23.126 -7.904 1.00 80.62 110 ASP A O 1
ATOM 879 N N . VAL A 1 111 ? 10.599 23.356 -9.114 1.00 79.44 111 VAL A N 1
ATOM 880 C CA . VAL A 1 111 ? 11.523 23.424 -7.976 1.00 79.44 111 VAL A CA 1
ATOM 881 C C . VAL A 1 111 ? 11.364 24.748 -7.235 1.00 79.44 111 VAL A C 1
ATOM 883 O O . VAL A 1 111 ? 11.256 24.734 -6.014 1.00 79.44 111 VAL A O 1
ATOM 886 N N . GLU A 1 112 ? 11.280 25.871 -7.949 1.00 87.56 112 GLU A N 1
ATOM 887 C CA . GLU A 1 112 ? 11.027 27.196 -7.366 1.00 87.56 112 GLU A CA 1
ATOM 888 C C . GLU A 1 112 ? 9.696 27.225 -6.602 1.00 87.56 112 GLU A C 1
ATOM 890 O O . GLU A 1 112 ? 9.670 27.608 -5.435 1.00 87.56 112 GLU A O 1
ATOM 895 N N . ALA A 1 113 ? 8.614 26.707 -7.193 1.00 83.44 113 ALA A N 1
ATOM 896 C CA . ALA A 1 113 ? 7.313 26.609 -6.529 1.00 83.44 113 ALA A CA 1
ATOM 897 C C . ALA A 1 113 ? 7.354 25.718 -5.272 1.00 83.44 113 ALA A C 1
ATOM 899 O O . ALA A 1 113 ? 6.672 25.983 -4.277 1.00 83.44 113 ALA A O 1
ATOM 900 N N . LEU A 1 114 ? 8.162 24.652 -5.292 1.00 81.56 114 LEU A N 1
ATOM 901 C CA . LEU A 1 114 ? 8.386 23.819 -4.114 1.00 81.56 114 LEU A CA 1
ATOM 902 C C . LEU A 1 114 ? 9.189 24.584 -3.048 1.00 81.56 114 LEU A C 1
ATOM 904 O O . LEU A 1 114 ? 8.839 24.546 -1.871 1.00 81.56 114 LEU A O 1
ATOM 908 N N . MET A 1 115 ? 10.236 25.304 -3.445 1.00 84.50 115 MET A N 1
ATOM 909 C CA . MET A 1 115 ? 11.062 26.096 -2.536 1.00 84.50 115 MET A CA 1
ATOM 910 C C . MET A 1 115 ? 10.282 27.246 -1.899 1.00 84.50 115 MET A C 1
ATOM 912 O O . MET A 1 115 ? 10.476 27.493 -0.718 1.00 84.50 115 MET A O 1
ATOM 916 N N . GLU A 1 116 ? 9.350 27.888 -2.600 1.00 84.12 116 GLU A N 1
ATOM 917 C CA . GLU A 1 116 ? 8.458 28.892 -2.002 1.00 84.12 116 GLU A CA 1
ATOM 918 C C . GLU A 1 116 ? 7.505 28.256 -0.978 1.00 84.12 116 GLU A C 1
ATOM 920 O O . GLU A 1 116 ? 7.362 28.732 0.145 1.00 84.12 116 GLU A O 1
ATOM 925 N N . LYS A 1 117 ? 6.904 27.110 -1.314 1.00 77.62 117 LYS A N 1
ATOM 926 C CA . LYS A 1 117 ? 5.926 26.421 -0.452 1.00 77.62 117 LYS A CA 1
ATOM 927 C C . LYS A 1 117 ? 6.524 25.805 0.825 1.00 77.62 117 LYS A C 1
ATOM 929 O O . LYS A 1 117 ? 5.792 25.493 1.775 1.00 77.62 117 LYS A O 1
ATOM 934 N N . PHE A 1 118 ? 7.826 25.533 0.834 1.00 70.44 118 PHE A N 1
ATOM 935 C CA . PHE A 1 118 ? 8.525 24.925 1.972 1.00 70.44 118 PHE A CA 1
ATOM 936 C C . PHE A 1 118 ? 9.552 25.860 2.623 1.00 70.44 118 PHE A C 1
ATOM 938 O O . PHE A 1 118 ? 9.786 25.723 3.817 1.00 70.44 118 PHE A O 1
ATOM 945 N N . GLY A 1 119 ? 10.103 26.831 1.895 1.00 58.91 119 GLY A N 1
ATOM 946 C CA . GLY A 1 119 ? 11.018 27.846 2.423 1.00 58.91 119 GLY A CA 1
ATOM 947 C C . GLY A 1 119 ? 10.336 28.870 3.330 1.00 58.91 119 GLY A C 1
ATOM 948 O O . GLY A 1 119 ? 10.994 29.454 4.183 1.00 58.91 119 GLY A O 1
ATOM 949 N N . ASP A 1 120 ? 9.015 29.033 3.222 1.00 54.38 120 ASP A N 1
ATOM 950 C CA . ASP A 1 120 ? 8.255 29.934 4.098 1.00 54.38 120 ASP A CA 1
ATOM 951 C C . ASP A 1 120 ? 7.936 29.322 5.480 1.00 54.38 120 ASP A C 1
ATOM 953 O O . ASP A 1 120 ? 7.589 30.033 6.424 1.00 54.38 120 ASP A O 1
ATOM 957 N N . ARG A 1 121 ? 8.104 27.997 5.640 1.00 53.88 121 ARG A N 1
ATOM 958 C CA . ARG A 1 121 ? 7.897 27.309 6.930 1.00 53.88 121 ARG A CA 1
ATOM 959 C C . ARG A 1 121 ? 9.046 27.500 7.920 1.00 53.88 121 ARG A C 1
ATOM 961 O O . ARG A 1 121 ? 8.802 27.427 9.116 1.00 53.88 121 ARG A O 1
ATOM 968 N N . ASP A 1 122 ? 10.255 27.802 7.449 1.00 52.94 122 ASP A N 1
ATOM 969 C CA . ASP A 1 122 ? 11.414 28.068 8.322 1.00 52.94 122 ASP A CA 1
ATOM 970 C C . ASP A 1 122 ? 11.430 29.505 8.881 1.00 52.94 122 ASP A C 1
ATOM 972 O O . ASP A 1 122 ? 12.146 29.796 9.841 1.00 52.94 122 ASP A O 1
ATOM 976 N N . ASN A 1 123 ? 10.634 30.421 8.313 1.00 52.38 123 ASN A N 1
ATOM 977 C CA . ASN A 1 123 ? 10.580 31.821 8.750 1.00 52.38 123 ASN A CA 1
ATOM 978 C C . ASN A 1 123 ? 9.456 32.120 9.751 1.00 52.38 123 ASN A C 1
ATOM 980 O O . ASN A 1 123 ? 9.449 33.200 10.342 1.00 52.38 123 ASN A O 1
ATOM 984 N N . THR A 1 124 ? 8.520 31.191 9.969 1.00 50.66 124 THR A N 1
ATOM 985 C CA . THR A 1 124 ? 7.386 31.398 10.886 1.00 50.66 124 THR A CA 1
ATOM 986 C C . THR A 1 124 ? 7.655 30.943 12.324 1.00 50.66 124 THR A C 1
ATOM 988 O O . THR A 1 124 ? 6.930 31.362 13.216 1.00 50.66 124 THR A O 1
ATOM 991 N N . GLU A 1 125 ? 8.723 30.183 12.593 1.00 51.31 125 GLU A N 1
ATOM 992 C CA . GLU A 1 125 ? 9.090 29.745 13.958 1.00 51.31 125 GLU A CA 1
ATOM 993 C C . GLU A 1 125 ? 10.056 30.698 14.695 1.00 51.31 125 GLU A C 1
ATOM 995 O O . GLU A 1 125 ? 10.526 30.384 15.786 1.00 51.31 125 GLU A O 1
ATOM 1000 N N . LYS A 1 126 ? 10.386 31.869 14.127 1.00 50.84 126 LYS A N 1
ATOM 1001 C CA . LYS A 1 126 ? 11.354 32.817 14.724 1.00 50.84 126 LYS A CA 1
ATOM 1002 C C . LYS A 1 126 ? 10.779 34.139 15.237 1.00 50.84 126 LYS A C 1
ATOM 1004 O O . LYS A 1 126 ? 11.562 34.976 15.673 1.00 50.84 126 LYS A O 1
ATOM 1009 N N . ASN A 1 127 ? 9.461 34.332 15.209 1.00 46.22 127 ASN A N 1
ATOM 1010 C CA . ASN A 1 127 ? 8.822 35.577 15.655 1.00 46.22 127 ASN A CA 1
ATOM 1011 C C . ASN A 1 127 ? 7.661 35.343 16.642 1.00 46.22 127 ASN A C 1
ATOM 1013 O O . ASN A 1 127 ? 6.605 35.941 16.466 1.00 46.22 127 ASN A O 1
ATOM 1017 N N . ASP A 1 128 ? 7.877 34.524 17.675 1.00 44.16 128 ASP A N 1
ATOM 1018 C CA . ASP A 1 128 ? 7.105 34.574 18.931 1.00 44.16 128 ASP A CA 1
ATOM 1019 C C . ASP A 1 128 ? 8.059 34.600 20.138 1.00 44.16 128 ASP A C 1
ATOM 1021 O O . ASP A 1 128 ? 9.016 33.788 20.159 1.00 44.16 128 ASP A O 1
#

Foldseek 3Di:
DVVVVVVVVVVVLLVVLLVVCVVDPLSVVLLVVLCVVQPLAAPCLLVSLVVSLVVLLVCLVVVNDPPCSVVNNVSSDSSSSSVVCVVPPPRVVRNPPPPPPPPPPDDPVNVVVVCVVVVVVVVPVPDD

Organism: Trypanosoma vivax (strain Y486) (NCBI:txid1055687)